Protein AF-A0A356KFX2-F1 (afdb_monomer_lite)

Foldseek 3Di:
DLVVLLCQQANPVRAFGQLHVDLPPVLLQEAAAAPDDPPDLDLVRRCVRNNGSAADDWPPRQSRAHPVSHGLSAEAAWAKDQAADDDDDPDDDDPDGHHPHFIKTARWYNNHHRVQRTSPRIDTDDPPDDDSRYYHDDDDDDPDDPPDDAPPDPLSNLVVCCVVPPDPPVSVVVNVVSVVD

pLDDT: mean 82.17, std 14.31, range [43.22, 97.88]

Secondary structure (DSSP, 8-state):
-HHHHHHHHHTTT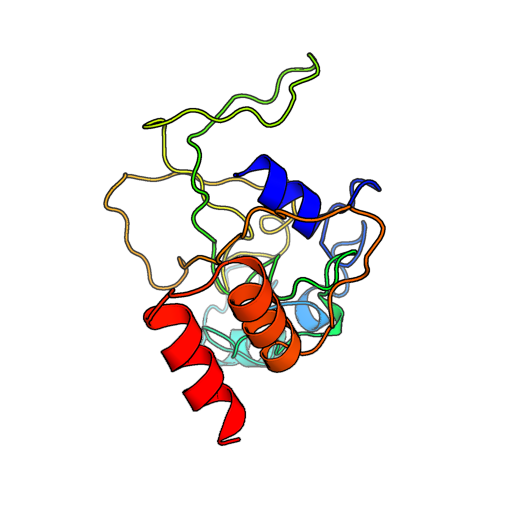T-SBTTBSS--SHHHHS-------SS--SHHHHHHHHS-SSPPPTTS-GGG--TT---SSSSSSEEEESSPP----SS--SS---TT---EEES--TTS-GGG-STT-EEE--TT---TTEE--------S-TTSPPPSSHHHHHHHHHHHH---HHHHHHHHHHTT-

Structure (mmCIF, N/CA/C/O backbone):
data_AF-A0A356KFX2-F1
#
_entry.id   AF-A0A356KFX2-F1
#
loop_
_atom_site.group_PDB
_atom_site.id
_atom_site.type_symbol
_atom_site.label_atom_id
_atom_site.label_alt_id
_atom_site.label_comp_id
_atom_site.label_asym_id
_atom_site.label_entity_id
_atom_site.label_seq_id
_atom_site.pdbx_PDB_ins_code
_atom_site.Cartn_x
_atom_site.Cartn_y
_atom_site.Cartn_z
_atom_site.occupancy
_atom_site.B_iso_or_equiv
_atom_site.auth_seq_id
_atom_site.auth_comp_id
_atom_site.auth_asym_id
_atom_site.auth_atom_id
_atom_site.pdbx_PDB_model_num
ATOM 1 N N . SER A 1 1 ? -9.204 3.550 7.943 1.00 87.75 1 SER A N 1
ATOM 2 C CA . SER A 1 1 ? -8.332 4.464 8.706 1.00 87.75 1 SER A CA 1
ATOM 3 C C . SER A 1 1 ? -6.875 4.149 8.382 1.00 87.75 1 SER A C 1
ATOM 5 O O . SER A 1 1 ? -6.614 3.202 7.650 1.00 87.75 1 SER A O 1
ATOM 7 N N . GLU A 1 2 ? -5.916 4.933 8.878 1.00 91.44 2 GLU A N 1
ATOM 8 C CA . GLU A 1 2 ? -4.487 4.617 8.748 1.00 91.44 2 GLU A CA 1
ATOM 9 C C . GLU A 1 2 ? -4.134 3.316 9.478 1.00 91.44 2 GLU A C 1
ATOM 11 O O . GLU A 1 2 ? -3.377 2.507 8.952 1.00 91.44 2 GLU A O 1
ATOM 16 N N . ALA A 1 3 ? -4.718 3.089 10.660 1.00 89.88 3 ALA A N 1
ATOM 17 C CA . ALA A 1 3 ? -4.487 1.871 11.429 1.00 89.88 3 ALA A CA 1
ATOM 18 C C . ALA A 1 3 ? -5.042 0.628 10.715 1.00 89.88 3 ALA A C 1
ATOM 20 O O . ALA A 1 3 ? -4.361 -0.391 10.658 1.00 89.88 3 ALA A O 1
ATOM 21 N N . GLU A 1 4 ? -6.238 0.718 10.120 1.00 92.25 4 GLU A N 1
ATOM 22 C CA . GLU A 1 4 ? -6.798 -0.353 9.280 1.00 92.25 4 GLU A CA 1
ATOM 23 C C . GLU A 1 4 ? -5.899 -0.643 8.071 1.00 92.25 4 GLU A C 1
ATOM 25 O O . GLU A 1 4 ? -5.636 -1.805 7.773 1.00 92.25 4 GLU A O 1
ATOM 30 N N . TRP A 1 5 ? -5.386 0.402 7.409 1.00 95.75 5 TRP A N 1
ATOM 31 C CA . TRP A 1 5 ? -4.468 0.256 6.279 1.00 95.75 5 TRP A CA 1
ATOM 32 C C . TRP A 1 5 ? -3.176 -0.455 6.694 1.00 95.75 5 TRP A C 1
ATOM 34 O O . TRP A 1 5 ? -2.755 -1.412 6.049 1.00 95.75 5 TRP A O 1
ATOM 44 N N . GLU A 1 6 ? -2.563 -0.024 7.801 1.00 95.38 6 GLU A N 1
ATOM 45 C CA . GLU A 1 6 ? -1.326 -0.627 8.297 1.00 95.38 6 GLU A CA 1
ATOM 46 C C . GLU A 1 6 ? -1.543 -2.085 8.697 1.00 95.38 6 GLU A C 1
ATOM 48 O O . GLU A 1 6 ? -0.745 -2.941 8.318 1.00 95.38 6 GLU A O 1
ATOM 53 N N . LEU A 1 7 ? -2.634 -2.381 9.408 1.00 94.38 7 LEU A N 1
ATOM 54 C CA . LEU A 1 7 ? -2.992 -3.744 9.790 1.00 94.38 7 LEU A CA 1
ATOM 55 C C . LEU A 1 7 ? -3.213 -4.631 8.559 1.00 94.38 7 LEU A C 1
ATOM 57 O O . LEU A 1 7 ? -2.723 -5.758 8.538 1.00 94.38 7 LEU A O 1
ATOM 61 N N . ALA A 1 8 ? -3.906 -4.127 7.535 1.00 96.56 8 ALA A N 1
ATOM 62 C CA . ALA A 1 8 ? -4.096 -4.844 6.279 1.00 96.56 8 ALA A CA 1
ATOM 63 C C . ALA A 1 8 ? -2.763 -5.103 5.563 1.00 96.56 8 ALA A C 1
ATOM 65 O O . ALA A 1 8 ? -2.582 -6.180 5.005 1.00 96.56 8 ALA A O 1
ATOM 66 N N . ALA A 1 9 ? -1.817 -4.159 5.611 1.00 97.56 9 ALA A N 1
ATOM 67 C CA . ALA A 1 9 ? -0.506 -4.307 4.987 1.00 97.56 9 ALA A CA 1
ATOM 68 C C . ALA A 1 9 ? 0.373 -5.329 5.715 1.00 97.56 9 ALA A C 1
ATOM 70 O O . ALA A 1 9 ? 0.974 -6.179 5.073 1.00 97.56 9 ALA A O 1
ATOM 71 N N . ARG A 1 10 ? 0.469 -5.266 7.048 1.00 96.19 10 ARG A N 1
ATOM 72 C CA . ARG A 1 10 ? 1.481 -6.032 7.801 1.00 96.19 10 ARG A CA 1
ATOM 73 C C . ARG A 1 10 ? 0.963 -7.189 8.642 1.00 96.19 10 ARG A C 1
ATOM 75 O O . ARG A 1 10 ? 1.763 -7.952 9.188 1.00 96.19 10 ARG A O 1
ATOM 82 N N . GLY A 1 11 ? -0.354 -7.300 8.777 1.00 95.00 11 GLY A N 1
ATOM 83 C CA . GLY A 1 11 ? -1.007 -8.257 9.661 1.00 95.00 11 GLY A CA 1
ATOM 84 C C . GLY A 1 11 ? -0.674 -8.052 11.140 1.00 95.00 11 GLY A C 1
ATOM 85 O O . GLY A 1 11 ? 0.037 -7.130 11.544 1.00 95.00 11 GLY A O 1
ATOM 86 N N . ARG A 1 12 ? -1.189 -8.959 11.974 1.00 92.38 12 ARG A N 1
ATOM 87 C CA . ARG A 1 12 ? -0.936 -8.966 13.428 1.00 92.38 12 ARG A CA 1
ATOM 88 C C . ARG A 1 12 ? 0.500 -9.352 13.787 1.00 92.38 12 ARG A C 1
ATOM 90 O O . ARG A 1 12 ? 0.963 -9.018 14.868 1.00 92.38 12 ARG A O 1
ATOM 97 N N . GLU A 1 13 ? 1.193 -10.014 12.865 1.00 91.44 13 GLU A N 1
ATOM 98 C CA . GLU A 1 13 ? 2.609 -10.384 12.977 1.00 91.44 13 GLU A CA 1
ATOM 99 C C . GLU A 1 13 ? 3.541 -9.167 12.905 1.00 91.44 13 GLU A C 1
ATOM 101 O O . GLU A 1 13 ? 4.711 -9.261 13.262 1.00 91.44 13 GLU A O 1
ATOM 106 N N . GLY A 1 14 ? 3.043 -8.011 12.453 1.00 93.94 14 GLY A N 1
ATOM 107 C CA . GLY A 1 14 ? 3.850 -6.799 12.403 1.00 93.94 14 GLY A CA 1
ATOM 108 C C . GLY A 1 14 ? 4.945 -6.863 11.342 1.00 93.94 14 GLY A C 1
ATOM 109 O O . GLY A 1 14 ? 6.033 -6.321 11.559 1.00 93.94 14 GLY A O 1
ATOM 110 N N . ARG A 1 15 ? 4.669 -7.474 10.182 1.00 95.88 15 ARG A N 1
ATOM 111 C CA . ARG A 1 15 ? 5.621 -7.537 9.061 1.00 95.88 15 ARG A CA 1
ATOM 112 C C . ARG A 1 15 ? 6.138 -6.151 8.675 1.00 95.88 15 ARG A C 1
ATOM 114 O O . ARG A 1 15 ? 5.485 -5.130 8.921 1.00 95.88 15 ARG A O 1
ATOM 121 N N . PHE A 1 16 ? 7.347 -6.093 8.129 1.00 95.56 16 PHE A N 1
ATOM 122 C CA . PHE A 1 16 ? 7.918 -4.812 7.717 1.00 95.56 16 PHE A CA 1
ATOM 123 C C . PHE A 1 16 ? 7.414 -4.422 6.325 1.00 95.56 16 PHE A C 1
ATOM 125 O O . PHE A 1 16 ? 6.948 -3.305 6.133 1.00 95.56 16 PHE A O 1
ATOM 132 N N . TYR A 1 17 ? 7.388 -5.378 5.404 1.00 97.06 17 TYR A N 1
ATOM 133 C CA . TYR A 1 17 ? 6.730 -5.319 4.102 1.00 97.06 17 TYR A CA 1
ATOM 134 C C . TYR A 1 17 ? 5.520 -6.261 4.089 1.00 97.06 17 TYR A C 1
ATOM 136 O O . TYR A 1 17 ? 5.459 -7.175 4.914 1.00 97.06 17 TYR A O 1
ATOM 144 N N . PRO A 1 18 ? 4.566 -6.101 3.158 1.00 97.44 18 PRO A N 1
ATOM 145 C CA . PRO A 1 18 ? 3.412 -6.998 3.078 1.00 97.44 18 PRO A CA 1
ATOM 146 C C . PRO A 1 18 ? 3.785 -8.487 2.987 1.00 97.44 18 PRO A C 1
ATOM 148 O O . PRO A 1 18 ? 3.215 -9.335 3.683 1.00 97.44 18 PRO A O 1
ATOM 151 N N . TRP A 1 19 ? 4.840 -8.779 2.230 1.00 95.94 19 TRP A N 1
ATOM 152 C CA . TRP A 1 19 ? 5.356 -10.127 2.013 1.00 95.94 19 TRP A CA 1
ATOM 153 C C . TRP A 1 19 ? 6.300 -10.642 3.113 1.00 95.94 19 TRP A C 1
ATOM 155 O O . TRP A 1 19 ? 6.614 -11.829 3.123 1.00 95.94 19 TRP A O 1
ATOM 165 N N . GLY A 1 20 ? 6.772 -9.811 4.055 1.00 96.25 20 GLY A N 1
ATOM 166 C CA . GLY A 1 20 ? 7.705 -10.283 5.085 1.00 96.25 20 GLY A CA 1
ATOM 167 C C . GLY A 1 20 ? 8.534 -9.209 5.785 1.00 96.25 20 GLY A C 1
ATOM 168 O O . GLY A 1 20 ? 8.206 -8.026 5.794 1.00 96.25 20 GLY A O 1
ATOM 169 N N . HIS A 1 21 ? 9.619 -9.634 6.431 1.00 96.00 21 HIS A N 1
ATOM 170 C CA . HIS A 1 21 ? 10.543 -8.734 7.134 1.00 96.00 21 HIS A CA 1
ATOM 171 C C . HIS A 1 21 ? 11.764 -8.333 6.295 1.00 96.00 21 HIS A C 1
ATOM 173 O O . HIS A 1 21 ? 12.377 -7.310 6.593 1.00 96.00 21 HIS A O 1
ATOM 179 N N . ASP A 1 22 ? 12.103 -9.103 5.256 1.00 94.56 22 ASP A N 1
ATOM 180 C CA . ASP A 1 22 ? 13.170 -8.757 4.312 1.00 94.56 22 ASP A CA 1
ATOM 181 C C . ASP A 1 22 ? 12.596 -7.891 3.179 1.00 94.56 22 ASP A C 1
ATOM 183 O O . ASP A 1 22 ? 11.481 -8.104 2.696 1.00 94.56 22 ASP A O 1
ATOM 187 N N . ILE A 1 23 ? 13.373 -6.887 2.778 1.00 91.56 23 ILE A N 1
ATOM 188 C CA . ILE A 1 23 ? 13.084 -6.042 1.620 1.00 91.56 23 ILE A CA 1
ATOM 189 C C . ILE A 1 23 ? 13.136 -6.847 0.327 1.00 91.56 23 ILE A C 1
ATOM 191 O O . ILE A 1 23 ? 12.393 -6.560 -0.600 1.00 91.56 23 ILE A O 1
ATOM 195 N N . ARG A 1 24 ? 13.980 -7.876 0.258 1.00 90.56 24 ARG A N 1
ATOM 196 C CA . ARG A 1 24 ? 14.024 -8.796 -0.875 1.00 90.56 24 ARG A CA 1
ATOM 197 C C . ARG A 1 24 ? 12.895 -9.825 -0.744 1.00 90.56 24 ARG A C 1
ATOM 199 O O . ARG A 1 24 ? 12.655 -10.294 0.370 1.00 90.56 24 ARG A O 1
ATOM 206 N N . PRO A 1 25 ? 12.248 -10.230 -1.846 1.00 89.75 25 PRO A N 1
ATOM 207 C CA . PRO A 1 25 ? 12.493 -9.829 -3.237 1.00 89.75 25 PRO A CA 1
ATOM 208 C C . PRO A 1 25 ? 11.578 -8.655 -3.671 1.00 89.75 25 PRO A C 1
ATOM 210 O O . PRO A 1 25 ? 10.469 -8.868 -4.142 1.00 89.75 25 PRO A O 1
ATOM 213 N N . ALA A 1 26 ? 11.987 -7.393 -3.448 1.00 89.12 26 ALA A N 1
ATOM 214 C CA . ALA A 1 26 ? 11.105 -6.236 -3.671 1.00 89.12 26 ALA A CA 1
ATOM 215 C C . ALA A 1 26 ? 10.614 -6.119 -5.118 1.00 89.12 26 ALA A C 1
ATOM 217 O O . ALA A 1 26 ? 9.440 -5.847 -5.321 1.00 89.12 26 ALA A O 1
ATOM 218 N N . LEU A 1 27 ? 11.495 -6.297 -6.104 1.00 88.12 27 LEU A N 1
ATOM 219 C CA . LEU A 1 27 ? 11.162 -6.058 -7.514 1.00 88.12 27 LEU A CA 1
ATOM 220 C C . LEU A 1 27 ? 10.201 -7.118 -8.065 1.00 88.12 27 LEU A C 1
ATOM 222 O O . LEU A 1 27 ? 9.444 -6.869 -8.991 1.00 88.12 27 LEU A O 1
ATOM 226 N N . GLU A 1 28 ? 10.192 -8.292 -7.446 1.00 92.06 28 GLU A N 1
ATOM 227 C CA . GLU A 1 28 ? 9.272 -9.385 -7.728 1.00 92.06 28 GLU A CA 1
ATOM 228 C C . GLU A 1 28 ? 7.933 -9.225 -6.988 1.00 92.06 28 GLU A C 1
ATOM 230 O O . GLU A 1 28 ? 6.931 -9.845 -7.351 1.00 92.06 28 GLU A O 1
ATOM 235 N N . ASN A 1 29 ? 7.909 -8.392 -5.944 1.00 95.75 29 ASN A N 1
ATOM 236 C CA . ASN A 1 29 ? 6.786 -8.239 -5.022 1.00 95.75 29 ASN A CA 1
ATOM 237 C C . ASN A 1 29 ? 6.084 -6.880 -5.119 1.00 95.75 29 ASN A C 1
ATOM 239 O O . ASN A 1 29 ? 5.098 -6.651 -4.420 1.00 95.75 29 ASN A O 1
ATOM 243 N N . GLY A 1 30 ? 6.555 -5.965 -5.955 1.00 94.50 30 GLY A N 1
ATOM 244 C CA . GLY A 1 30 ? 5.892 -4.689 -6.149 1.00 94.50 30 GLY A CA 1
ATOM 245 C C . GLY A 1 30 ? 6.598 -3.807 -7.162 1.00 94.50 30 GLY A C 1
ATOM 246 O O . GLY A 1 30 ? 7.701 -4.098 -7.615 1.00 94.50 30 GLY A O 1
ATOM 247 N N . ASN A 1 31 ? 5.939 -2.695 -7.465 1.00 94.06 31 ASN A N 1
ATOM 248 C CA . ASN A 1 31 ? 6.424 -1.692 -8.398 1.00 94.06 31 ASN A CA 1
ATOM 249 C C . ASN A 1 31 ? 7.080 -0.526 -7.650 1.00 94.06 31 ASN A C 1
ATOM 251 O O . ASN A 1 31 ? 6.421 0.171 -6.862 1.00 94.06 31 ASN A O 1
ATOM 255 N N . PHE A 1 32 ? 8.363 -0.298 -7.913 1.00 90.12 32 PHE A N 1
ATOM 256 C CA . PHE A 1 32 ? 9.216 0.613 -7.171 1.00 90.12 32 PHE A CA 1
ATOM 257 C C . PHE A 1 32 ? 10.187 1.376 -8.068 1.00 90.12 32 PHE A C 1
ATOM 259 O O . PHE A 1 32 ? 10.569 0.970 -9.158 1.00 90.12 32 PHE A O 1
ATOM 266 N N . GLY A 1 33 ? 10.704 2.481 -7.532 1.00 82.88 33 GLY A N 1
ATOM 267 C CA . GLY A 1 33 ? 11.827 3.158 -8.158 1.00 82.88 33 GLY A CA 1
ATOM 268 C C . GLY A 1 33 ? 13.059 2.263 -8.063 1.00 82.88 33 GLY A C 1
ATOM 269 O O . GLY A 1 33 ? 13.405 1.830 -6.961 1.00 82.88 33 GLY A O 1
ATOM 270 N N . ALA A 1 34 ? 13.713 2.013 -9.201 1.00 64.62 34 ALA A N 1
ATOM 271 C CA . ALA A 1 34 ? 14.897 1.165 -9.300 1.00 64.62 34 ALA A CA 1
ATOM 272 C C . ALA A 1 34 ? 15.929 1.433 -8.183 1.00 64.62 34 ALA A C 1
ATOM 274 O O . ALA A 1 34 ? 16.170 2.578 -7.791 1.00 64.62 34 ALA A O 1
ATOM 275 N N . TYR A 1 35 ? 16.617 0.372 -7.744 1.00 60.25 35 TYR A N 1
ATOM 276 C CA . TYR A 1 35 ? 17.785 0.417 -6.845 1.00 60.25 35 TYR A CA 1
ATOM 277 C C . TYR A 1 35 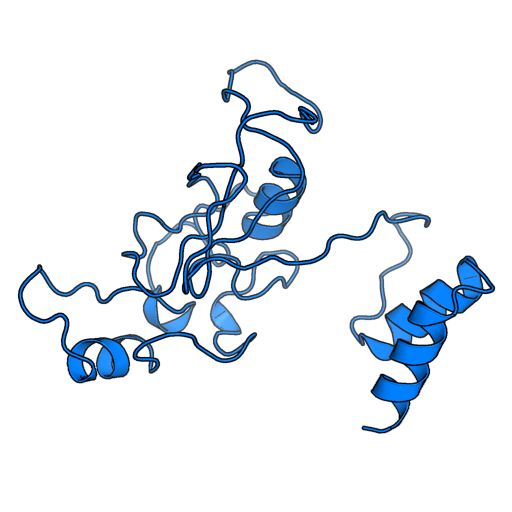? 18.987 1.181 -7.439 1.00 60.25 35 TYR A C 1
ATOM 279 O O . TYR A 1 35 ? 20.050 1.244 -6.816 1.00 60.25 35 TYR A O 1
ATOM 287 N N . SER A 1 36 ? 18.852 1.739 -8.648 1.00 47.97 36 SER A N 1
ATOM 288 C CA . SER A 1 36 ? 19.949 2.387 -9.350 1.00 47.97 36 SER A CA 1
ATOM 289 C C . SER A 1 36 ? 20.373 3.647 -8.591 1.00 47.97 36 SER A C 1
ATOM 291 O O . SER A 1 36 ? 19.597 4.543 -8.242 1.00 47.97 36 SER A O 1
ATOM 293 N N . SER A 1 37 ? 21.656 3.674 -8.268 1.00 45.12 37 SER A N 1
ATOM 294 C CA . SER A 1 37 ? 22.368 4.722 -7.562 1.00 45.12 37 SER A CA 1
ATOM 295 C C . SER A 1 37 ? 22.347 6.032 -8.353 1.00 45.12 37 SER A C 1
ATOM 297 O O . SER A 1 37 ? 23.337 6.395 -8.964 1.00 45.12 37 SER A O 1
ATOM 299 N N . LYS A 1 38 ? 21.239 6.784 -8.342 1.00 43.22 38 LYS A N 1
ATOM 300 C CA . LYS A 1 38 ? 21.121 8.163 -8.879 1.00 43.22 38 LYS A CA 1
ATOM 301 C C . LYS A 1 38 ? 21.542 8.404 -10.346 1.00 43.22 38 LYS A C 1
ATOM 303 O O . LYS A 1 38 ? 21.404 9.539 -10.794 1.00 43.22 38 LYS A O 1
ATOM 308 N N . ALA A 1 39 ? 22.039 7.417 -11.087 1.00 47.22 39 ALA A N 1
ATOM 309 C CA . ALA A 1 39 ? 22.713 7.655 -12.362 1.00 47.22 39 ALA A CA 1
ATOM 310 C C . ALA A 1 39 ? 21.829 7.378 -13.577 1.00 47.22 39 ALA A C 1
ATOM 312 O O . ALA A 1 39 ? 22.015 8.037 -14.595 1.00 47.22 39 ALA A O 1
ATOM 313 N N . ASP A 1 40 ? 20.842 6.486 -13.469 1.00 55.34 40 ASP A N 1
ATOM 314 C CA . ASP A 1 40 ? 19.954 6.209 -14.590 1.00 55.34 40 ASP A CA 1
ATOM 315 C C . ASP A 1 40 ? 18.490 6.169 -14.147 1.00 55.34 40 ASP A C 1
ATOM 317 O O . ASP A 1 40 ? 18.011 5.208 -13.544 1.00 55.34 40 ASP A O 1
ATOM 321 N N . SER A 1 41 ? 17.804 7.289 -14.387 1.00 57.72 41 SER A N 1
ATOM 322 C CA . SER A 1 41 ? 16.355 7.426 -14.210 1.00 57.72 41 SER A CA 1
ATOM 323 C C . SER A 1 41 ? 15.602 7.255 -15.532 1.00 57.72 41 SER A C 1
ATOM 325 O O . SER A 1 41 ? 14.438 7.666 -15.626 1.00 57.72 41 SER A O 1
ATOM 327 N N . SER A 1 42 ? 16.267 6.686 -16.548 1.00 63.66 42 SER A N 1
ATOM 328 C CA . SER A 1 42 ? 15.657 6.371 -17.832 1.00 63.66 42 SER A CA 1
ATOM 329 C C . SER A 1 42 ? 14.469 5.431 -17.664 1.00 63.66 42 SER A C 1
ATOM 331 O O . SER A 1 42 ? 14.304 4.724 -16.665 1.00 63.66 42 SER A O 1
ATOM 333 N N . LYS A 1 43 ? 13.601 5.467 -18.672 1.00 58.88 43 LYS A N 1
ATOM 334 C CA . LYS A 1 43 ? 12.475 4.548 -18.794 1.00 58.88 43 LYS A CA 1
ATOM 335 C C . LYS A 1 43 ? 12.964 3.091 -18.792 1.00 58.88 43 LYS A C 1
ATOM 337 O O . LYS A 1 43 ? 12.373 2.269 -18.100 1.00 58.88 43 LYS A O 1
ATOM 342 N N . ASP A 1 44 ? 14.067 2.834 -19.488 1.00 60.19 44 ASP A N 1
ATOM 343 C CA . ASP A 1 44 ? 14.638 1.504 -19.699 1.00 60.19 44 ASP A CA 1
ATOM 344 C C . ASP A 1 44 ? 15.136 0.899 -18.376 1.00 60.19 44 ASP A C 1
ATOM 346 O O . ASP A 1 44 ? 14.752 -0.211 -18.024 1.00 60.19 44 ASP A O 1
ATOM 350 N N . ALA A 1 45 ? 15.851 1.677 -17.554 1.00 63.66 45 ALA A N 1
ATOM 351 C CA . ALA A 1 45 ? 16.323 1.224 -16.240 1.00 63.66 45 ALA A CA 1
ATOM 352 C C . ALA A 1 45 ? 15.194 0.909 -15.234 1.00 63.66 45 ALA A C 1
ATOM 354 O O . ALA A 1 45 ? 15.415 0.190 -14.260 1.00 63.66 45 ALA A O 1
ATOM 355 N N . ARG A 1 46 ? 13.991 1.472 -15.423 1.00 64.50 46 ARG A N 1
ATOM 356 C CA . ARG A 1 46 ? 12.810 1.153 -14.597 1.00 64.50 46 ARG A CA 1
ATOM 357 C C . ARG A 1 46 ? 12.084 -0.083 -15.106 1.00 64.50 46 ARG A C 1
ATOM 359 O O . ARG A 1 46 ? 11.740 -0.948 -14.313 1.00 64.50 46 ARG A O 1
ATOM 366 N N . GLU A 1 47 ? 11.898 -0.173 -16.419 1.00 63.84 47 GLU A N 1
ATOM 367 C CA . GLU A 1 47 ? 11.273 -1.328 -17.065 1.00 63.84 47 GLU A CA 1
ATOM 368 C C . GLU A 1 47 ? 12.088 -2.611 -16.831 1.00 63.84 47 GLU A C 1
ATOM 370 O O . GLU A 1 47 ? 11.510 -3.658 -16.563 1.00 63.84 47 GLU A O 1
ATOM 375 N N . GLU A 1 48 ? 13.420 -2.525 -16.803 1.00 67.75 48 GLU A N 1
ATOM 376 C CA . GLU A 1 48 ? 14.294 -3.651 -16.441 1.00 67.75 48 GLU A CA 1
ATOM 377 C C . GLU A 1 48 ? 14.217 -4.061 -14.960 1.00 67.75 48 GLU A C 1
ATOM 379 O O . GLU A 1 48 ? 14.597 -5.182 -14.623 1.00 67.75 48 GLU A O 1
ATOM 384 N N . ALA A 1 49 ? 13.755 -3.182 -14.063 1.00 72.69 49 ALA A N 1
ATOM 385 C CA . ALA A 1 49 ? 13.739 -3.460 -12.630 1.00 72.69 49 ALA A CA 1
ATOM 386 C C . ALA A 1 49 ? 12.543 -4.334 -12.231 1.00 72.69 49 ALA A C 1
ATOM 388 O O . ALA A 1 49 ? 12.737 -5.420 -11.693 1.00 72.69 49 ALA A O 1
ATOM 389 N N . ASP A 1 50 ? 11.322 -3.866 -12.483 1.00 80.88 50 ASP A N 1
ATOM 390 C CA . ASP A 1 50 ? 10.077 -4.530 -12.064 1.00 80.88 50 ASP A CA 1
ATOM 391 C C . ASP A 1 50 ? 9.096 -4.777 -13.226 1.00 80.88 50 ASP A C 1
ATOM 393 O O . ASP A 1 50 ? 7.971 -5.229 -13.010 1.00 80.88 50 ASP A O 1
ATOM 397 N N . GLY A 1 51 ? 9.513 -4.498 -14.466 1.00 87.31 51 GLY A N 1
ATOM 398 C CA . GLY A 1 51 ? 8.682 -4.632 -15.662 1.00 87.31 51 GLY A CA 1
ATOM 399 C C . GLY A 1 51 ? 7.809 -3.414 -15.974 1.00 87.31 51 GLY A C 1
ATOM 400 O O . GLY A 1 51 ? 7.116 -3.428 -16.993 1.00 87.31 51 GLY A O 1
ATOM 401 N N . TYR A 1 52 ? 7.821 -2.358 -15.147 1.00 89.00 52 TYR A N 1
ATOM 402 C CA . TYR A 1 52 ? 6.933 -1.207 -15.311 1.00 89.00 52 TYR A CA 1
ATOM 403 C C . TYR A 1 52 ? 7.670 0.137 -15.190 1.00 89.00 52 TYR A C 1
ATOM 405 O O . TYR A 1 52 ? 8.073 0.559 -14.111 1.00 89.00 52 TYR A O 1
ATOM 413 N N . PRO A 1 53 ? 7.758 0.933 -16.272 1.00 82.94 53 PRO A N 1
ATOM 414 C CA . PRO A 1 53 ? 8.438 2.229 -16.212 1.00 82.94 53 PRO A CA 1
ATOM 415 C C . PRO A 1 53 ? 7.715 3.290 -15.359 1.00 82.94 53 PRO A C 1
ATOM 417 O O . PRO A 1 53 ? 8.328 4.295 -14.971 1.00 82.94 53 PRO A O 1
ATOM 420 N N . TRP A 1 54 ? 6.413 3.092 -15.113 1.00 88.31 54 TRP A N 1
ATOM 421 C CA . TRP A 1 54 ? 5.525 3.958 -14.329 1.00 88.31 54 TRP A CA 1
ATOM 422 C C . TRP A 1 54 ? 4.554 3.106 -13.505 1.00 88.31 54 TRP A C 1
ATOM 424 O O . TRP A 1 54 ? 4.994 2.241 -12.773 1.00 88.31 54 TRP A O 1
ATOM 434 N N . LEU A 1 55 ? 3.239 3.330 -13.602 1.00 92.06 55 LEU A N 1
ATOM 435 C CA . LEU A 1 55 ? 2.233 2.517 -12.924 1.00 92.06 55 LEU A CA 1
ATOM 436 C C . LEU A 1 55 ? 2.156 1.116 -13.527 1.00 92.06 55 LEU A C 1
ATOM 438 O O . LEU A 1 55 ? 2.153 0.957 -14.748 1.00 92.06 55 LEU A O 1
ATOM 442 N N . ALA A 1 56 ? 2.006 0.129 -12.653 1.00 94.62 56 ALA A N 1
ATOM 443 C CA . ALA A 1 56 ? 1.644 -1.224 -13.034 1.00 94.62 56 ALA A CA 1
ATOM 444 C C . ALA A 1 56 ? 0.117 -1.388 -12.960 1.00 94.62 56 ALA A C 1
ATOM 446 O O . ALA A 1 56 ? -0.521 -0.754 -12.104 1.00 94.62 56 ALA A O 1
ATOM 447 N N . PRO A 1 57 ? -0.490 -2.245 -13.802 1.00 96.31 57 PRO A N 1
ATOM 448 C CA . PRO A 1 57 ? -1.853 -2.711 -13.585 1.00 96.31 57 PRO A CA 1
ATOM 449 C C . PRO A 1 57 ? -2.026 -3.233 -12.152 1.00 96.31 57 PRO A C 1
ATOM 451 O O . PRO A 1 57 ? -1.125 -3.869 -11.600 1.00 96.31 57 PRO A O 1
ATOM 454 N N . VAL A 1 58 ? -3.179 -2.962 -11.542 1.00 95.69 58 VAL A N 1
ATOM 455 C CA . VAL A 1 58 ? -3.481 -3.444 -10.185 1.00 95.69 58 VAL A CA 1
ATOM 456 C C . VAL A 1 58 ? -3.390 -4.969 -10.153 1.00 95.69 58 VAL A C 1
ATOM 458 O O . VAL A 1 58 ? -3.925 -5.643 -11.030 1.00 95.69 58 VAL A O 1
ATOM 461 N N . GLY A 1 59 ? -2.712 -5.501 -9.139 1.00 95.00 59 GLY A N 1
ATOM 462 C CA . GLY A 1 59 ? -2.536 -6.934 -8.937 1.00 95.00 59 GLY A CA 1
ATOM 463 C C . GLY A 1 59 ? -1.441 -7.589 -9.780 1.00 95.00 59 GLY A C 1
ATOM 464 O O . GLY A 1 59 ? -1.360 -8.814 -9.800 1.00 95.00 59 GLY A O 1
ATOM 465 N N . SER A 1 60 ? -0.572 -6.808 -10.433 1.00 96.75 60 SER A N 1
ATOM 466 C CA . SER A 1 60 ? 0.545 -7.351 -11.231 1.00 96.75 60 SER A CA 1
ATOM 467 C C . SER A 1 60 ? 1.582 -8.119 -10.399 1.00 96.75 60 SER A C 1
ATOM 469 O O . SER A 1 60 ? 2.321 -8.932 -10.945 1.00 96.75 60 SER A O 1
ATOM 471 N N . PHE A 1 61 ? 1.614 -7.903 -9.079 1.00 96.38 61 PHE A N 1
ATOM 472 C CA .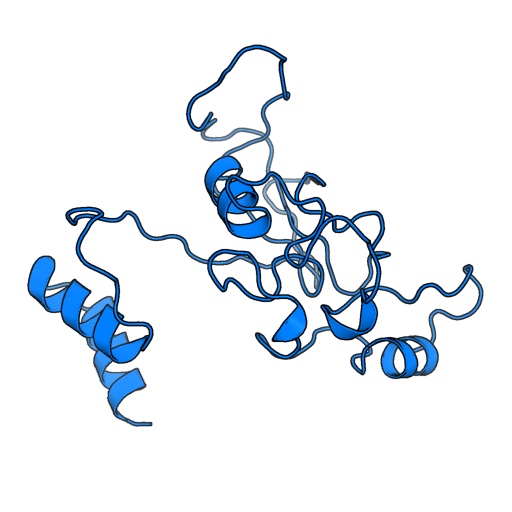 PHE A 1 61 ? 2.584 -8.503 -8.157 1.00 96.38 61 PHE A CA 1
ATOM 473 C C . PHE A 1 61 ? 1.894 -9.391 -7.108 1.00 96.38 61 PHE A C 1
ATOM 475 O O . PHE A 1 61 ? 1.793 -9.009 -5.938 1.00 96.38 61 PHE A O 1
ATOM 482 N N . PRO A 1 62 ? 1.408 -10.592 -7.477 1.00 97.06 62 PRO A N 1
ATOM 483 C CA . PRO A 1 62 ? 0.709 -11.481 -6.546 1.00 97.06 62 PRO A CA 1
ATOM 484 C C . PRO A 1 62 ? 1.593 -11.945 -5.376 1.00 97.06 62 PRO A C 1
ATOM 486 O O . PRO A 1 62 ? 1.102 -12.119 -4.262 1.00 97.06 62 PRO A O 1
ATOM 489 N N . SER A 1 63 ? 2.905 -12.080 -5.592 1.00 96.81 63 SER A N 1
ATOM 490 C CA . SER A 1 63 ? 3.886 -12.413 -4.545 1.00 96.81 63 SER A CA 1
ATOM 491 C C . SER A 1 63 ? 4.054 -11.304 -3.494 1.00 96.81 63 SER A C 1
ATOM 493 O O . SER A 1 63 ? 4.544 -11.554 -2.393 1.00 96.81 63 SER A O 1
ATOM 495 N N . GLY A 1 64 ? 3.596 -10.088 -3.807 1.00 96.94 64 GLY A N 1
ATOM 496 C CA . GLY A 1 64 ? 3.555 -8.939 -2.907 1.00 96.94 64 GLY A CA 1
ATOM 497 C C . GLY A 1 64 ? 2.364 -8.900 -1.956 1.00 96.94 64 GLY A C 1
ATOM 498 O O . GLY A 1 64 ? 2.197 -7.910 -1.241 1.00 96.94 64 GLY A O 1
ATOM 499 N N . ALA A 1 65 ? 1.515 -9.931 -1.953 1.00 97.81 65 ALA A N 1
ATOM 500 C CA . ALA A 1 65 ? 0.317 -9.963 -1.131 1.00 97.81 65 ALA A CA 1
ATOM 501 C C . ALA A 1 65 ? 0.617 -9.794 0.363 1.00 97.81 65 ALA A C 1
ATOM 503 O O . ALA A 1 65 ? 1.527 -10.402 0.932 1.00 97.81 65 ALA A O 1
ATOM 504 N N . SER A 1 66 ? -0.212 -8.984 1.017 1.00 97.38 66 SER A N 1
ATOM 505 C CA . SER A 1 66 ? -0.241 -8.893 2.469 1.00 97.38 66 SER A CA 1
ATOM 506 C C . SER A 1 66 ? -0.795 -10.177 3.108 1.00 97.38 66 SER A C 1
ATOM 508 O O . SER A 1 66 ? -1.400 -11.004 2.420 1.00 97.38 66 SER A O 1
ATOM 510 N N . PRO A 1 67 ? -0.697 -10.345 4.442 1.00 95.56 67 PRO A N 1
ATOM 511 C CA . PRO A 1 67 ? -1.261 -11.509 5.131 1.00 95.56 67 PRO A CA 1
ATOM 512 C C . PRO A 1 67 ? -2.766 -11.713 4.913 1.00 95.56 67 PRO A C 1
ATOM 514 O O . PRO A 1 67 ? -3.251 -12.833 5.032 1.00 95.56 67 PRO A O 1
ATOM 517 N N . CYS A 1 68 ? -3.512 -10.645 4.606 1.00 94.00 68 CYS A N 1
ATOM 518 C CA . CYS A 1 68 ? -4.942 -10.722 4.300 1.00 94.00 68 CYS A CA 1
ATOM 519 C C . CYS A 1 68 ? -5.241 -10.793 2.792 1.00 94.00 68 CYS A C 1
ATOM 521 O O . CYS A 1 68 ? -6.388 -10.606 2.395 1.00 94.00 68 CYS A O 1
ATOM 523 N N . GLY A 1 69 ? -4.222 -10.998 1.951 1.00 96.38 69 GLY A N 1
ATOM 524 C CA . GLY A 1 69 ? -4.349 -11.062 0.495 1.00 96.38 69 GLY A CA 1
ATOM 525 C C . GLY A 1 69 ? -4.447 -9.703 -0.204 1.00 96.38 69 GLY A C 1
ATOM 526 O O . GLY A 1 69 ? -4.702 -9.661 -1.403 1.00 96.38 69 GLY A O 1
ATOM 527 N N . ALA A 1 70 ? -4.259 -8.582 0.504 1.00 96.94 70 ALA A N 1
ATOM 528 C CA . ALA A 1 70 ? -4.297 -7.271 -0.138 1.00 96.94 70 ALA A CA 1
ATOM 529 C C . ALA A 1 70 ? -3.030 -7.060 -0.982 1.00 96.94 70 ALA A C 1
ATOM 531 O O . ALA A 1 70 ? -1.914 -7.151 -0.468 1.00 96.94 70 ALA A O 1
ATOM 532 N N . LEU A 1 71 ? -3.218 -6.772 -2.269 1.00 97.88 71 LEU A N 1
ATOM 533 C CA . LEU A 1 71 ? -2.144 -6.499 -3.227 1.00 97.88 71 LEU A CA 1
ATOM 534 C C . LEU A 1 71 ? -1.794 -5.012 -3.269 1.00 97.88 71 LEU A C 1
ATOM 536 O O . LEU A 1 71 ? -2.597 -4.162 -2.866 1.00 97.88 71 LEU A O 1
ATOM 540 N N . ASP A 1 72 ? -0.597 -4.720 -3.780 1.00 97.00 72 ASP A N 1
ATOM 541 C CA . ASP A 1 72 ? -0.089 -3.365 -4.023 1.00 97.00 72 ASP A CA 1
ATOM 542 C C . ASP A 1 72 ? -0.084 -2.475 -2.765 1.00 97.00 72 ASP A C 1
ATOM 544 O O . ASP A 1 72 ? -0.195 -1.256 -2.838 1.00 97.00 72 ASP A O 1
ATOM 548 N N . MET A 1 73 ? 0.054 -3.084 -1.581 1.00 97.69 73 MET A N 1
ATOM 549 C CA . MET A 1 73 ? 0.149 -2.358 -0.304 1.00 97.69 73 MET A CA 1
ATOM 550 C C . MET A 1 73 ? 1.520 -1.680 -0.116 1.00 97.69 73 MET A C 1
ATOM 552 O O . MET A 1 73 ? 1.713 -0.931 0.838 1.00 97.69 73 MET A O 1
ATOM 556 N N . SER A 1 74 ? 2.486 -1.955 -0.994 1.00 96.75 74 SER A N 1
ATOM 557 C CA . SER A 1 74 ? 3.828 -1.371 -1.014 1.00 96.75 74 SER A CA 1
ATOM 558 C C . SER A 1 74 ? 4.182 -1.073 -2.468 1.00 96.75 74 SER A C 1
ATOM 560 O O . SER A 1 74 ? 4.277 -2.003 -3.265 1.00 96.75 74 SER A O 1
ATOM 562 N N . GLY A 1 75 ? 4.390 0.199 -2.811 1.00 94.81 75 GLY A N 1
ATOM 563 C CA . GLY A 1 75 ? 4.705 0.620 -4.179 1.00 94.81 75 GLY A CA 1
ATOM 564 C C . GLY A 1 75 ? 3.478 0.902 -5.050 1.00 94.81 75 GLY A C 1
ATOM 565 O O . GLY A 1 75 ? 2.364 1.052 -4.559 1.00 94.81 75 GLY A O 1
ATOM 566 N N . ASN A 1 76 ? 3.699 1.016 -6.362 1.00 95.62 76 ASN A N 1
ATOM 567 C CA . ASN A 1 76 ? 2.726 1.449 -7.375 1.00 95.62 76 ASN A CA 1
ATOM 568 C C . ASN A 1 76 ? 2.166 2.867 -7.122 1.00 95.62 76 ASN A C 1
ATOM 570 O O . ASN A 1 76 ? 2.627 3.839 -7.726 1.00 95.62 76 ASN A O 1
ATOM 574 N N . VAL A 1 77 ? 1.250 3.041 -6.167 1.00 95.56 77 VAL A N 1
ATOM 575 C CA . VAL A 1 77 ? 0.751 4.352 -5.728 1.00 95.56 77 VAL A CA 1
ATOM 576 C C . VAL A 1 77 ? 0.769 4.466 -4.214 1.00 95.56 77 VAL A C 1
ATOM 578 O O . VAL A 1 77 ? 0.380 3.552 -3.497 1.00 95.56 77 VAL A O 1
ATOM 581 N N . ALA A 1 78 ? 1.117 5.653 -3.720 1.00 95.00 78 ALA A N 1
ATOM 582 C CA . ALA A 1 78 ? 0.786 5.983 -2.348 1.00 95.00 78 ALA A CA 1
ATOM 583 C C . ALA A 1 78 ? -0.741 6.073 -2.219 1.00 95.00 78 ALA A C 1
ATOM 585 O O . ALA A 1 78 ? -1.414 6.551 -3.132 1.00 95.00 78 ALA A O 1
ATOM 586 N N . GLU A 1 79 ? -1.292 5.666 -1.083 1.00 95.69 79 GLU A N 1
ATOM 587 C CA . GLU A 1 79 ? -2.739 5.606 -0.889 1.00 95.69 79 GLU A CA 1
ATOM 588 C C . GLU A 1 79 ? -3.203 6.583 0.186 1.00 95.69 79 GLU A C 1
ATOM 590 O O . GLU A 1 79 ? -2.688 6.586 1.307 1.00 95.69 79 GLU A O 1
ATOM 595 N N . TRP A 1 80 ? -4.202 7.403 -0.150 1.00 93.69 80 TRP A N 1
ATOM 596 C CA . TRP A 1 80 ? -4.929 8.218 0.818 1.00 93.69 80 TRP A CA 1
ATOM 597 C C . TRP A 1 80 ? -5.588 7.356 1.895 1.00 93.69 80 TRP A C 1
ATOM 599 O O . TRP A 1 80 ? -6.287 6.393 1.588 1.00 93.69 80 TRP A O 1
ATOM 609 N N . VAL A 1 81 ? -5.453 7.774 3.156 1.00 91.25 81 VAL A N 1
ATOM 610 C CA . VAL A 1 81 ? -6.212 7.203 4.276 1.00 91.25 81 VAL A CA 1
ATOM 611 C C . VAL A 1 81 ? -7.157 8.238 4.882 1.00 91.25 81 VAL A C 1
ATOM 613 O O . VAL A 1 81 ? -6.879 9.436 4.905 1.00 91.25 81 VAL A O 1
ATOM 616 N N . ALA A 1 82 ? -8.307 7.767 5.370 1.00 84.88 82 ALA A N 1
ATOM 617 C CA . ALA A 1 82 ? -9.419 8.630 5.776 1.00 84.88 82 ALA A CA 1
ATOM 618 C C . ALA A 1 82 ? -9.155 9.480 7.034 1.00 84.88 82 ALA A C 1
ATOM 620 O O . ALA A 1 82 ? -9.793 10.516 7.218 1.00 84.88 82 ALA A O 1
ATOM 621 N N . CYS A 1 83 ? -8.251 9.051 7.921 1.00 79.31 83 CYS A N 1
ATOM 622 C CA . CYS A 1 83 ? -7.941 9.779 9.152 1.00 79.31 83 CYS A CA 1
ATOM 623 C C . CYS A 1 83 ? -6.635 10.563 9.031 1.00 79.31 83 CYS A C 1
ATOM 625 O O . CYS A 1 83 ? -5.704 10.153 8.340 1.00 79.31 83 CYS A O 1
ATOM 627 N N . GLY A 1 84 ? -6.580 11.702 9.719 1.00 79.38 84 GLY A N 1
ATOM 628 C CA . GLY A 1 84 ? -5.389 12.533 9.743 1.00 79.38 84 GLY A CA 1
ATOM 629 C C . GLY A 1 84 ? -4.273 11.978 10.629 1.00 79.38 84 GLY A C 1
ATOM 630 O O . GLY A 1 84 ? -4.500 11.103 11.460 1.00 79.38 84 GLY A O 1
ATOM 631 N N . HIS A 1 85 ? -3.079 12.544 10.455 1.00 80.81 85 HIS A N 1
ATOM 632 C CA . HIS A 1 85 ? -1.853 12.160 11.148 1.00 80.81 85 HIS A CA 1
ATOM 633 C C . HIS A 1 85 ? -2.003 12.182 12.671 1.00 80.81 85 HIS A C 1
ATOM 635 O O . HIS A 1 85 ? -2.468 13.170 13.245 1.00 80.81 85 HIS A O 1
ATOM 641 N N . VAL A 1 86 ? -1.509 11.121 13.305 1.00 80.81 86 VAL A N 1
ATOM 642 C CA . VAL A 1 86 ? -1.383 10.978 14.758 1.00 80.81 86 VAL A CA 1
ATOM 643 C C . VAL A 1 86 ? 0.024 10.523 15.080 1.00 80.81 86 VAL A C 1
ATOM 645 O O . VAL A 1 86 ? 0.518 9.590 14.450 1.00 80.81 86 VAL A O 1
ATOM 648 N N . ASP A 1 87 ? 0.658 11.132 16.075 1.00 81.56 87 ASP A N 1
ATOM 649 C CA . ASP A 1 87 ? 1.963 10.673 16.541 1.00 81.56 87 ASP A CA 1
ATOM 650 C C . ASP A 1 87 ? 1.861 9.260 17.127 1.00 81.56 87 ASP A C 1
ATOM 652 O O . ASP A 1 87 ? 0.995 8.976 17.964 1.00 81.56 87 ASP A O 1
ATOM 656 N N . TYR A 1 88 ? 2.761 8.370 16.703 1.00 78.44 88 TYR A N 1
ATOM 657 C CA . TYR A 1 88 ? 2.920 7.082 17.367 1.00 78.44 88 TYR A CA 1
ATOM 658 C C . TYR A 1 88 ? 3.510 7.327 18.754 1.00 78.44 88 TYR A C 1
ATOM 660 O O . TYR A 1 88 ? 4.640 7.788 18.896 1.00 78.44 8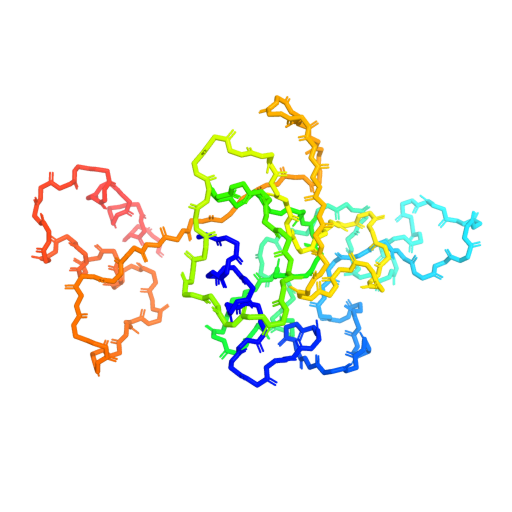8 TYR A O 1
ATOM 668 N N . THR A 1 89 ? 2.731 7.013 19.783 1.00 79.62 89 THR A N 1
ATOM 669 C CA . THR A 1 89 ? 3.173 7.037 21.178 1.00 79.62 89 THR A CA 1
ATOM 670 C C . THR A 1 89 ? 3.309 5.608 21.695 1.00 79.62 89 THR A C 1
ATOM 672 O O . THR A 1 89 ? 2.536 4.760 21.255 1.00 79.62 89 THR A O 1
ATOM 675 N N . PRO A 1 90 ? 4.184 5.329 22.680 1.00 78.19 90 PRO A N 1
ATOM 676 C CA . PRO A 1 90 ? 4.253 4.011 23.322 1.00 78.19 90 PRO A CA 1
ATOM 677 C C . PRO A 1 90 ? 2.931 3.563 23.966 1.00 78.19 90 PRO A C 1
ATOM 679 O O . PRO A 1 90 ? 2.701 2.374 24.158 1.00 78.19 90 PRO A O 1
ATOM 682 N N . ALA A 1 91 ? 2.053 4.513 24.306 1.00 79.50 91 ALA A N 1
ATOM 683 C CA . ALA A 1 91 ? 0.721 4.218 24.811 1.00 79.50 91 ALA A CA 1
ATOM 684 C C . ALA A 1 91 ? -0.135 3.520 23.744 1.00 79.50 91 ALA A C 1
ATOM 686 O O . ALA A 1 91 ? -0.264 4.017 22.621 1.00 79.50 91 ALA A O 1
ATOM 687 N N . ALA A 1 92 ? -0.763 2.406 24.128 1.00 70.75 92 ALA A N 1
ATOM 688 C CA . ALA A 1 92 ? -1.703 1.689 23.280 1.00 70.75 92 ALA A CA 1
ATOM 689 C C . ALA A 1 92 ? -2.876 2.598 22.881 1.00 70.75 92 ALA A C 1
ATOM 691 O O . ALA A 1 92 ? -3.457 3.295 23.715 1.00 70.75 92 ALA A O 1
ATOM 692 N N . ARG A 1 93 ? -3.234 2.578 21.596 1.00 72.88 93 ARG A N 1
ATOM 693 C CA . ARG A 1 93 ? -4.395 3.291 21.055 1.00 72.88 93 ARG A CA 1
ATOM 694 C C . ARG A 1 93 ? -5.223 2.331 20.218 1.00 72.88 93 ARG A C 1
ATOM 696 O O . ARG A 1 93 ? -4.673 1.571 19.427 1.00 72.88 93 ARG A O 1
ATOM 703 N N . VAL A 1 94 ? -6.540 2.395 20.376 1.00 76.62 94 VAL A N 1
ATOM 704 C CA . VAL A 1 94 ? -7.487 1.673 19.523 1.00 76.62 94 VAL A CA 1
ATOM 705 C C . VAL A 1 94 ? -7.867 2.603 18.379 1.00 76.62 94 VAL A C 1
ATOM 707 O O . VAL A 1 94 ? -8.466 3.643 18.632 1.00 76.62 94 VAL A O 1
ATOM 710 N N . ASP A 1 95 ? -7.444 2.250 17.160 1.00 77.38 95 ASP A N 1
ATOM 711 C CA . ASP A 1 95 ? -7.751 2.933 15.892 1.00 77.38 95 ASP A CA 1
ATOM 712 C C . ASP A 1 95 ? -7.910 4.465 16.016 1.00 77.38 95 ASP A C 1
ATOM 714 O O . ASP A 1 95 ? -9.025 4.996 15.957 1.00 77.38 95 ASP A O 1
ATOM 718 N N . PRO A 1 96 ? -6.810 5.205 16.248 1.00 78.19 96 PRO A N 1
ATOM 719 C CA . PRO A 1 96 ? -6.891 6.637 16.480 1.00 78.19 96 PRO A CA 1
ATOM 720 C C . PRO A 1 96 ? -7.326 7.363 15.198 1.00 78.19 96 PRO A C 1
ATOM 722 O O . PRO A 1 96 ? -6.538 7.577 14.277 1.00 78.19 96 PRO A O 1
ATOM 725 N N . ARG A 1 97 ? -8.594 7.778 15.147 1.00 80.81 97 ARG A N 1
ATOM 726 C CA . ARG A 1 97 ? -9.167 8.547 14.036 1.00 80.81 97 ARG A CA 1
ATOM 727 C C . ARG A 1 97 ? -9.189 10.028 14.395 1.00 80.81 97 ARG A C 1
ATOM 729 O O . ARG A 1 97 ? -9.912 10.423 15.302 1.00 80.81 97 ARG A O 1
ATOM 736 N N . ILE A 1 98 ? -8.439 10.853 13.661 1.00 76.88 98 ILE A N 1
ATOM 737 C CA . ILE A 1 98 ? -8.503 12.321 13.771 1.00 76.88 98 ILE A CA 1
ATOM 738 C C . ILE A 1 98 ? -9.193 12.903 12.531 1.00 76.88 98 ILE A C 1
ATOM 740 O O . ILE A 1 98 ? -8.545 13.061 11.486 1.00 76.88 98 ILE A O 1
ATOM 744 N N . PRO A 1 99 ? -10.498 13.226 12.608 1.00 72.06 99 PRO A N 1
ATOM 745 C CA . PRO A 1 99 ? -11.204 13.911 11.533 1.00 72.06 99 PRO A CA 1
ATOM 746 C C . PRO A 1 99 ? -10.568 15.270 11.234 1.00 72.06 99 PRO A C 1
ATOM 748 O O . PRO A 1 99 ? -10.186 16.008 12.138 1.00 72.06 99 PRO A O 1
ATOM 751 N N . GLY A 1 100 ? -10.431 15.615 9.953 1.00 71.75 100 GLY A N 1
ATOM 752 C CA . GLY A 1 100 ? -9.918 16.925 9.534 1.00 71.75 100 GLY A CA 1
ATOM 753 C C . GLY A 1 100 ? -8.432 17.184 9.821 1.00 71.75 100 GLY A C 1
ATOM 754 O O . GLY A 1 100 ? -7.942 18.261 9.455 1.00 71.75 100 GLY A O 1
ATOM 755 N N . GLY A 1 101 ? -7.724 16.212 10.411 1.00 78.69 101 GLY A N 1
ATOM 756 C CA . GLY A 1 101 ? -6.287 16.254 10.658 1.00 78.69 101 GLY A CA 1
ATOM 757 C C . GLY A 1 101 ? -5.459 16.306 9.372 1.00 78.69 101 GLY A C 1
ATOM 758 O O . GLY A 1 101 ? -5.981 16.350 8.252 1.00 78.69 101 GLY A O 1
ATOM 759 N N . ARG A 1 102 ? -4.133 16.345 9.522 1.00 85.88 102 ARG A N 1
ATOM 760 C CA . ARG A 1 102 ? -3.228 16.415 8.370 1.00 85.88 102 ARG A CA 1
ATOM 761 C C . ARG A 1 102 ? -3.380 15.146 7.512 1.00 85.88 102 ARG A C 1
ATOM 763 O O . ARG A 1 102 ? -3.236 14.069 8.077 1.00 85.88 102 ARG A O 1
ATOM 770 N N . PRO A 1 103 ? -3.626 15.259 6.193 1.00 88.12 103 PRO A N 1
ATOM 771 C CA . PRO A 1 103 ? -3.575 14.148 5.248 1.00 88.12 103 PRO A CA 1
ATOM 772 C C . PRO A 1 103 ? -2.442 13.165 5.485 1.00 88.12 103 PRO A C 1
ATOM 774 O O . PRO A 1 103 ? -1.295 13.593 5.608 1.00 88.12 103 PRO A O 1
ATOM 777 N N . VAL A 1 104 ? -2.755 11.875 5.467 1.00 91.88 104 VAL A N 1
ATOM 778 C CA . VAL A 1 104 ? -1.749 10.816 5.485 1.00 91.88 104 VAL A CA 1
ATOM 779 C C . VAL A 1 104 ? -1.874 9.980 4.223 1.00 91.88 104 VAL A C 1
ATOM 781 O O . VAL A 1 104 ? -2.982 9.705 3.755 1.00 91.88 104 VAL A O 1
ATOM 784 N N . TRP A 1 105 ? -0.721 9.592 3.687 1.00 93.56 105 TRP A N 1
ATOM 785 C CA . TRP A 1 105 ? -0.586 8.627 2.608 1.00 93.56 105 TRP A CA 1
ATOM 786 C C . TRP A 1 105 ? 0.331 7.489 3.050 1.00 93.56 105 TRP A C 1
ATOM 788 O O . TRP A 1 105 ? 1.322 7.723 3.755 1.00 93.56 105 TRP A O 1
ATOM 798 N N . ARG A 1 106 ? 0.013 6.269 2.625 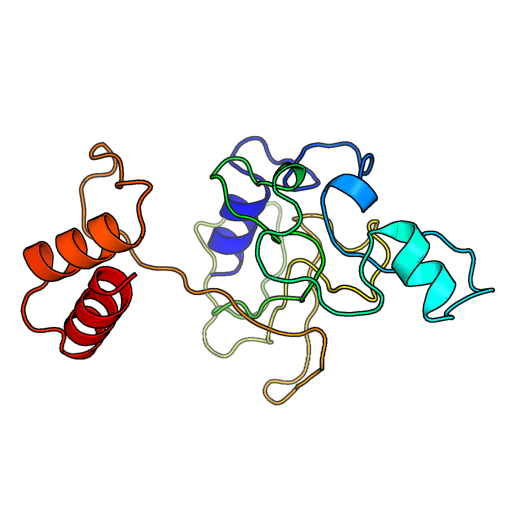1.00 95.88 106 ARG A N 1
ATOM 799 C CA . ARG A 1 106 ? 0.760 5.050 2.964 1.00 95.88 106 ARG A CA 1
ATOM 800 C C . ARG A 1 106 ? 1.187 4.293 1.700 1.00 95.88 106 ARG A C 1
ATOM 802 O O . ARG A 1 106 ? 0.807 4.690 0.605 1.00 95.88 106 ARG A O 1
ATOM 809 N N . GLY A 1 107 ? 2.038 3.278 1.844 1.00 95.25 107 GLY A N 1
ATOM 810 C CA . GLY A 1 107 ? 2.476 2.375 0.763 1.00 95.25 107 GLY A CA 1
ATOM 811 C C . GLY A 1 107 ? 3.610 2.891 -0.127 1.00 95.25 107 GLY A C 1
ATOM 812 O O . GLY A 1 107 ? 4.455 2.111 -0.550 1.00 95.25 107 GLY A O 1
ATOM 813 N N . GLY A 1 108 ? 3.695 4.205 -0.359 1.00 93.31 108 GLY A N 1
ATOM 814 C CA . GLY A 1 108 ? 4.654 4.764 -1.324 1.00 93.31 108 GLY A CA 1
ATOM 815 C C . GLY A 1 108 ? 4.290 4.409 -2.772 1.00 93.31 108 GLY A C 1
ATOM 816 O O . GLY A 1 108 ? 3.364 3.652 -3.005 1.00 93.31 108 GLY A O 1
ATOM 817 N N . GLY A 1 109 ? 4.958 5.006 -3.758 1.00 91.75 109 GLY A N 1
ATOM 818 C CA . GLY A 1 109 ? 4.617 4.825 -5.175 1.00 91.75 109 GLY A CA 1
ATOM 819 C C . GLY A 1 109 ? 5.752 4.269 -6.029 1.00 91.75 109 GLY A C 1
ATOM 820 O O . GLY A 1 109 ? 6.886 4.162 -5.570 1.00 91.75 109 GLY A O 1
ATOM 821 N N . TRP A 1 110 ? 5.451 4.033 -7.307 1.00 90.88 110 TRP A N 1
ATOM 822 C CA . TRP A 1 110 ? 6.345 3.491 -8.345 1.00 90.88 110 TRP A CA 1
ATOM 823 C C . TRP A 1 110 ? 7.669 4.252 -8.525 1.00 90.88 110 TRP A C 1
ATOM 825 O O . TRP A 1 110 ? 8.627 3.747 -9.083 1.00 90.88 110 TRP A O 1
ATOM 835 N N . SER A 1 111 ? 7.760 5.502 -8.064 1.00 85.94 111 SER A N 1
ATOM 836 C CA . SER A 1 111 ? 8.991 6.306 -8.139 1.00 85.94 111 SER A CA 1
ATOM 837 C C . SER A 1 111 ? 9.823 6.268 -6.854 1.00 85.94 111 SER A C 1
ATOM 839 O O . SER A 1 111 ? 10.823 6.978 -6.734 1.00 85.94 111 SER A O 1
ATOM 841 N N . ASN A 1 112 ? 9.395 5.512 -5.842 1.00 88.25 112 ASN A N 1
ATOM 842 C CA . ASN A 1 112 ? 10.037 5.461 -4.535 1.00 88.25 112 ASN A CA 1
ATOM 843 C C . ASN A 1 112 ? 10.884 4.202 -4.393 1.00 88.25 112 ASN A C 1
ATOM 845 O O . ASN A 1 112 ? 10.464 3.117 -4.773 1.00 88.25 112 ASN A O 1
ATOM 849 N N . HIS A 1 113 ? 12.065 4.356 -3.796 1.00 88.25 113 HIS A N 1
ATOM 850 C CA . HIS A 1 113 ? 12.925 3.225 -3.474 1.00 88.25 113 HIS A CA 1
ATOM 851 C C . HIS A 1 113 ? 12.220 2.297 -2.463 1.00 88.25 113 HIS A C 1
ATOM 853 O O . HIS A 1 113 ? 11.644 2.817 -1.498 1.00 88.25 113 HIS A O 1
ATOM 859 N N . PRO A 1 114 ? 12.321 0.960 -2.588 1.00 88.94 114 PRO A N 1
ATOM 860 C CA . PRO A 1 114 ? 11.605 0.019 -1.721 1.00 88.94 114 PRO A CA 1
ATOM 861 C C . PRO A 1 114 ? 11.815 0.265 -0.215 1.00 88.94 114 PRO A C 1
ATOM 863 O O . PRO A 1 114 ? 10.892 0.139 0.587 1.00 88.94 114 PRO A O 1
ATOM 866 N N . VAL A 1 115 ? 13.000 0.751 0.174 1.00 90.00 115 VAL A N 1
ATOM 867 C CA . VAL A 1 115 ? 13.357 1.095 1.570 1.00 90.00 115 VAL A CA 1
ATOM 868 C C . VAL A 1 115 ? 12.446 2.137 2.232 1.00 90.00 115 VAL A C 1
ATOM 870 O O . VAL A 1 115 ? 12.453 2.247 3.450 1.00 90.00 115 VAL A O 1
ATOM 873 N N . ILE A 1 116 ? 11.678 2.915 1.464 1.00 90.19 116 ILE A N 1
ATOM 874 C CA . ILE A 1 116 ? 10.700 3.890 1.976 1.00 90.19 116 ILE A CA 1
ATOM 875 C C . ILE A 1 116 ? 9.264 3.530 1.570 1.00 90.19 116 ILE A C 1
ATOM 877 O O . ILE A 1 116 ? 8.410 4.402 1.447 1.00 90.19 116 ILE A O 1
ATOM 881 N N . THR A 1 117 ? 8.996 2.250 1.325 1.00 92.81 117 THR A N 1
ATOM 882 C CA . THR A 1 117 ? 7.654 1.741 0.977 1.00 92.81 117 THR A CA 1
ATOM 883 C C . THR A 1 117 ? 7.139 0.691 1.961 1.00 92.81 117 THR A C 1
ATOM 885 O O . THR A 1 117 ? 6.034 0.182 1.821 1.00 92.81 117 THR A O 1
ATOM 888 N N . HIS A 1 118 ? 7.902 0.422 3.026 1.00 94.50 118 HIS A N 1
ATOM 889 C CA . HIS A 1 118 ? 7.507 -0.492 4.093 1.00 94.50 118 HIS A CA 1
ATOM 890 C C . HIS A 1 118 ? 6.190 -0.078 4.773 1.00 94.50 118 HIS A C 1
ATOM 892 O O . HIS A 1 118 ? 5.805 1.094 4.822 1.00 94.50 118 HIS A O 1
ATOM 898 N N . ALA A 1 119 ? 5.518 -1.052 5.382 1.00 95.75 119 ALA A N 1
ATOM 899 C CA . ALA A 1 119 ? 4.164 -0.936 5.906 1.00 95.75 119 ALA A CA 1
ATOM 900 C C . ALA A 1 119 ? 3.999 0.116 7.011 1.00 95.75 119 ALA A C 1
ATOM 902 O O . ALA A 1 119 ? 2.878 0.540 7.257 1.00 95.75 119 ALA A O 1
ATOM 903 N N . THR A 1 120 ? 5.066 0.584 7.663 1.00 92.50 120 THR A N 1
ATOM 904 C CA . THR A 1 120 ? 5.028 1.669 8.671 1.00 92.50 120 THR A CA 1
ATOM 905 C C . THR A 1 120 ? 5.392 3.046 8.113 1.00 92.50 120 THR A C 1
ATOM 907 O O . THR A 1 120 ? 5.253 4.051 8.810 1.00 92.50 120 THR A O 1
ATOM 910 N N . TYR A 1 121 ? 5.851 3.122 6.861 1.00 92.19 121 TYR A N 1
ATOM 911 C CA . TYR A 1 121 ? 6.241 4.382 6.248 1.00 92.19 121 TYR A CA 1
ATOM 912 C C . TYR A 1 121 ? 5.018 5.251 5.952 1.00 92.19 121 TYR A C 1
ATOM 914 O O . TYR A 1 121 ? 4.069 4.840 5.278 1.00 92.19 121 TYR A O 1
ATOM 922 N N . ARG A 1 122 ? 5.053 6.490 6.432 1.00 90.44 122 ARG A N 1
ATOM 923 C CA . ARG A 1 122 ? 3.972 7.462 6.268 1.00 90.44 122 ARG A CA 1
ATOM 924 C C . ARG A 1 122 ? 4.483 8.732 5.620 1.00 90.44 122 ARG A C 1
ATOM 926 O O . ARG A 1 122 ? 5.527 9.265 5.992 1.00 90.44 122 ARG A O 1
ATOM 933 N N . ARG A 1 123 ? 3.695 9.259 4.688 1.00 89.06 123 ARG A N 1
ATOM 934 C CA . ARG A 1 123 ? 3.856 10.615 4.160 1.00 89.06 123 ARG A CA 1
ATOM 935 C C . ARG A 1 123 ? 2.622 11.433 4.462 1.00 89.06 123 ARG A C 1
ATOM 937 O O . ARG A 1 123 ? 1.553 10.911 4.757 1.00 89.06 123 ARG A O 1
ATOM 944 N N . TRP A 1 124 ? 2.790 12.738 4.367 1.00 86.31 124 TRP A N 1
ATOM 945 C CA . TRP A 1 124 ? 1.707 13.695 4.466 1.00 86.31 124 TRP A CA 1
ATOM 946 C C . TRP A 1 124 ? 1.887 14.777 3.413 1.00 86.31 124 TRP A C 1
ATOM 948 O O . TRP A 1 124 ? 2.995 15.039 2.938 1.00 86.31 124 TRP A O 1
ATOM 958 N N . GLY A 1 125 ? 0.792 15.453 3.095 1.00 81.38 125 GLY A N 1
ATOM 959 C CA . GLY A 1 125 ? 0.797 16.577 2.174 1.00 81.38 125 GLY A CA 1
ATOM 960 C C . GLY A 1 125 ? -0.375 17.517 2.399 1.00 81.38 125 GLY A C 1
ATOM 961 O O . GLY A 1 125 ? -1.111 17.422 3.383 1.00 81.38 125 GLY A O 1
ATOM 962 N N . GLY A 1 126 ? -0.538 18.465 1.479 1.00 82.56 126 GLY A N 1
ATOM 963 C CA . GLY A 1 126 ? -1.674 19.379 1.502 1.00 82.56 126 GLY A CA 1
ATOM 964 C C . GLY A 1 126 ? -2.989 18.653 1.207 1.00 82.56 126 GLY A C 1
ATOM 965 O O . GLY A 1 126 ? -3.026 17.725 0.405 1.00 82.56 126 GLY A O 1
ATOM 966 N N . LYS A 1 127 ? -4.098 19.131 1.786 1.00 80.81 127 LYS A N 1
ATOM 967 C CA . LYS A 1 127 ? -5.455 18.579 1.562 1.00 80.81 127 LYS A CA 1
ATOM 968 C C . LYS A 1 127 ? -5.898 18.586 0.090 1.00 80.81 127 LYS A C 1
ATOM 970 O O . LYS A 1 127 ? -6.835 17.889 -0.267 1.00 80.81 127 LYS A O 1
ATOM 975 N N . ARG A 1 128 ? -5.242 19.391 -0.751 1.00 83.81 128 ARG A N 1
ATOM 976 C CA . ARG A 1 128 ? -5.509 19.524 -2.193 1.00 83.81 128 ARG A CA 1
ATOM 977 C C . ARG A 1 128 ? -4.405 18.932 -3.071 1.00 83.81 128 ARG A C 1
ATOM 979 O O . ARG A 1 128 ? -4.399 19.182 -4.272 1.00 83.81 128 ARG A O 1
ATOM 986 N N . PHE A 1 129 ? -3.447 18.217 -2.484 1.00 83.06 129 PHE A N 1
ATOM 987 C CA . PHE A 1 129 ? -2.359 17.630 -3.252 1.00 83.06 129 PHE A CA 1
ATOM 988 C C . PHE A 1 129 ? -2.895 16.547 -4.193 1.00 83.06 129 PHE A C 1
ATOM 990 O O . PHE A 1 129 ? -3.722 15.721 -3.809 1.00 83.06 129 PHE A O 1
ATOM 997 N N . LYS A 1 130 ? -2.391 16.567 -5.424 1.00 81.06 130 LYS A N 1
ATOM 998 C CA . LYS A 1 130 ? -2.642 15.579 -6.469 1.00 81.06 130 LYS A CA 1
ATOM 999 C C . LYS A 1 130 ? -1.294 15.255 -7.099 1.00 81.06 130 LYS A C 1
ATOM 1001 O O . LYS A 1 130 ? -0.507 16.167 -7.344 1.00 81.06 130 LYS A O 1
ATOM 1006 N N . GLY A 1 131 ? -1.028 13.983 -7.355 1.00 83.12 131 GLY A N 1
ATOM 1007 C CA . GLY A 1 131 ? 0.201 13.542 -8.003 1.00 83.12 131 GLY A CA 1
ATOM 1008 C C . GLY A 1 131 ? -0.033 12.227 -8.731 1.00 83.12 131 GLY A C 1
ATOM 1009 O O . GLY A 1 131 ? -0.872 11.441 -8.305 1.00 83.12 131 GLY A O 1
ATOM 1010 N N . GLY A 1 132 ? 0.716 11.981 -9.808 1.00 85.44 132 GLY A N 1
ATOM 1011 C CA . GLY A 1 132 ? 0.579 10.771 -10.635 1.00 85.44 132 GLY A CA 1
ATOM 1012 C C . GLY A 1 132 ? 0.980 9.460 -9.944 1.00 85.44 132 GLY A C 1
ATOM 1013 O O . GLY A 1 132 ? 0.921 8.404 -10.557 1.00 85.44 132 GLY A O 1
ATOM 1014 N N . SER A 1 133 ? 1.402 9.522 -8.681 1.00 87.19 133 SER A N 1
ATOM 1015 C CA . SER A 1 133 ? 1.737 8.373 -7.836 1.00 87.19 133 SER A CA 1
ATOM 1016 C C . SER A 1 133 ? 0.917 8.360 -6.537 1.00 87.19 133 SER A C 1
ATOM 1018 O O . SER A 1 133 ? 1.393 7.853 -5.523 1.00 87.19 133 SER A O 1
ATOM 1020 N N . LEU A 1 134 ? -0.258 9.002 -6.526 1.00 93.00 134 LEU A N 1
ATOM 1021 C CA . LEU A 1 134 ? -1.160 9.071 -5.376 1.00 93.00 134 LEU A CA 1
ATOM 1022 C C . LEU A 1 134 ? -2.568 8.633 -5.788 1.00 93.00 134 LEU A C 1
ATOM 1024 O O . LEU A 1 134 ? -3.203 9.281 -6.619 1.00 93.00 134 LEU A O 1
ATOM 1028 N N . GLY A 1 135 ? -3.051 7.564 -5.168 1.00 94.06 135 GLY A N 1
ATOM 1029 C CA . GLY A 1 135 ? -4.371 6.981 -5.366 1.00 94.06 135 GLY A CA 1
ATOM 1030 C C . GLY A 1 135 ? -5.062 6.696 -4.034 1.00 94.06 135 GLY A C 1
ATOM 1031 O O . GLY A 1 135 ? -4.827 7.374 -3.030 1.00 94.06 135 GLY A O 1
ATOM 1032 N N . PHE A 1 136 ? -5.946 5.705 -4.029 1.00 94.50 136 PHE A N 1
ATOM 1033 C CA . PHE A 1 136 ? -6.654 5.243 -2.840 1.00 94.50 136 PHE A CA 1
ATOM 1034 C C . PHE A 1 136 ? -7.171 3.820 -3.052 1.00 94.50 136 PHE A C 1
ATOM 1036 O O . PHE A 1 136 ? -7.332 3.374 -4.187 1.00 94.50 136 PHE A O 1
ATOM 1043 N N . ARG A 1 137 ? -7.517 3.161 -1.947 1.00 95.19 137 ARG A N 1
ATOM 1044 C CA . ARG A 1 137 ? -8.368 1.970 -1.936 1.00 95.19 137 ARG A CA 1
ATOM 1045 C C . ARG A 1 137 ? -9.549 2.172 -1.006 1.00 95.19 137 ARG A C 1
ATOM 1047 O O .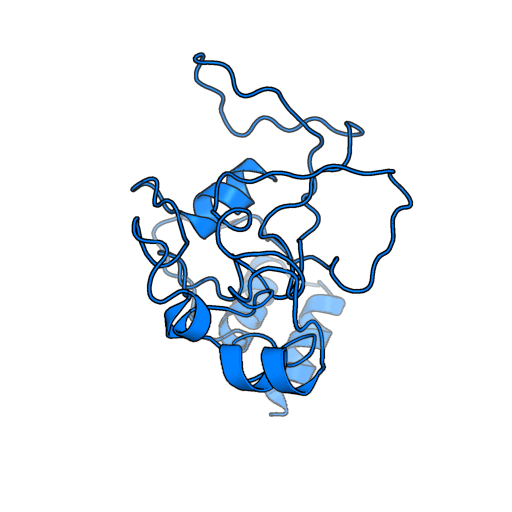 ARG A 1 137 ? -9.504 3.001 -0.095 1.00 95.19 137 ARG A O 1
ATOM 1054 N N . VAL A 1 138 ? -10.605 1.407 -1.238 1.00 93.25 138 VAL A N 1
ATOM 1055 C CA . VAL A 1 138 ? -11.821 1.466 -0.427 1.00 93.25 138 VAL A CA 1
ATOM 1056 C C . VAL A 1 138 ? -11.726 0.455 0.710 1.00 93.25 138 VAL A C 1
ATOM 1058 O O . VAL A 1 138 ? -11.256 -0.666 0.527 1.00 93.25 138 VAL A O 1
ATOM 1061 N N . ALA A 1 139 ? -12.192 0.862 1.887 1.00 89.19 139 ALA A N 1
ATOM 1062 C CA . ALA A 1 139 ? -12.443 -0.023 3.013 1.00 89.19 139 ALA A CA 1
ATOM 1063 C C . ALA A 1 139 ? -13.947 -0.041 3.293 1.00 89.19 139 ALA A C 1
ATOM 1065 O O . ALA A 1 139 ? -14.622 0.980 3.156 1.00 89.19 139 ALA A O 1
ATOM 1066 N N . LEU A 1 140 ? -14.456 -1.201 3.690 1.00 84.94 140 LEU A N 1
ATOM 1067 C CA . LEU A 1 140 ? -15.852 -1.401 4.054 1.00 84.94 140 LEU A CA 1
ATOM 1068 C C . LEU A 1 140 ? -15.908 -1.821 5.517 1.00 84.94 140 LEU A C 1
ATOM 1070 O O . LEU A 1 140 ? -15.111 -2.652 5.957 1.00 84.94 140 LEU A O 1
ATOM 1074 N N . SER A 1 141 ? -16.851 -1.257 6.265 1.00 78.38 141 SER A N 1
ATOM 1075 C CA . SER A 1 141 ? -17.168 -1.760 7.596 1.00 78.38 141 SER A CA 1
ATOM 1076 C C . SER A 1 141 ? -17.826 -3.131 7.465 1.00 78.38 141 SER A C 1
ATOM 1078 O O . SER A 1 141 ? -18.734 -3.312 6.656 1.00 78.38 141 SER A O 1
ATOM 1080 N N . HIS A 1 142 ? -17.357 -4.095 8.251 1.00 68.25 142 HIS A N 1
ATOM 1081 C CA . HIS A 1 142 ? -18.027 -5.382 8.371 1.00 68.25 142 HIS A CA 1
ATOM 1082 C C . HIS A 1 142 ? -19.261 -5.202 9.259 1.00 68.25 142 HIS A C 1
ATOM 1084 O O . HIS A 1 142 ? -19.128 -4.828 10.422 1.00 68.25 142 HIS A O 1
ATOM 1090 N N . SER A 1 143 ? -20.449 -5.426 8.705 1.00 56.56 143 SER A N 1
ATOM 1091 C CA . SER A 1 143 ? -21.724 -5.448 9.433 1.00 56.56 143 SER A CA 1
ATOM 1092 C C . SER A 1 143 ? -22.130 -6.856 9.901 1.00 56.56 143 SER A C 1
ATOM 1094 O O . SER A 1 143 ? -23.229 -7.021 10.422 1.00 56.56 143 SER A O 1
ATOM 1096 N N . GLY A 1 144 ? -21.250 -7.856 9.758 1.00 52.12 144 GLY A N 1
ATOM 1097 C CA . GLY A 1 144 ? -21.520 -9.264 10.070 1.00 52.12 144 GLY A CA 1
ATOM 1098 C C . GLY A 1 144 ? -20.637 -9.852 11.176 1.00 52.12 144 GLY A C 1
ATOM 1099 O O . GLY A 1 144 ? -19.674 -9.235 11.632 1.00 52.12 144 GLY A O 1
ATOM 1100 N N . ASP A 1 145 ? -21.005 -11.057 11.615 1.00 46.16 145 ASP A N 1
ATOM 1101 C CA . ASP A 1 145 ? -20.279 -11.871 12.593 1.00 46.16 145 ASP A CA 1
ATOM 1102 C C . ASP A 1 145 ? -18.886 -12.267 12.046 1.00 46.16 145 ASP A C 1
ATOM 1104 O O . ASP A 1 145 ? -18.815 -12.895 10.984 1.00 46.16 145 ASP A O 1
ATOM 1108 N N . PRO A 1 146 ? -17.773 -11.952 12.745 1.00 47.75 146 PRO A N 1
ATOM 1109 C CA . PRO A 1 146 ? -16.402 -12.213 12.287 1.00 47.75 146 PRO A CA 1
ATOM 1110 C C . PRO A 1 146 ? -16.059 -13.690 11.999 1.00 47.75 146 PRO A C 1
ATOM 1112 O O . PRO A 1 146 ? -14.959 -13.962 11.516 1.00 47.75 146 PRO A O 1
ATOM 1115 N N . GLY A 1 147 ? -16.953 -14.642 12.295 1.00 45.00 147 GLY A N 1
ATOM 1116 C CA . GLY A 1 147 ? -16.804 -16.067 11.968 1.00 45.00 147 GLY A CA 1
ATOM 1117 C C . GLY A 1 147 ? -17.316 -16.493 10.583 1.00 45.00 147 GLY A C 1
ATOM 1118 O O . GLY A 1 147 ? -16.977 -17.586 10.127 1.00 45.00 147 GLY A O 1
ATOM 1119 N N . ALA A 1 148 ? -18.103 -15.662 9.894 1.00 47.53 148 ALA A N 1
ATOM 1120 C CA . ALA A 1 148 ? -18.608 -15.973 8.560 1.00 47.53 148 ALA A CA 1
ATOM 1121 C C . ALA A 1 148 ? -17.589 -15.512 7.508 1.00 47.53 148 ALA A C 1
ATOM 1123 O O . ALA A 1 148 ? -17.502 -14.332 7.174 1.00 47.53 148 ALA A O 1
ATOM 1124 N N . GLY A 1 149 ? -16.762 -16.438 7.016 1.00 46.50 149 GLY A N 1
ATOM 1125 C CA . GLY A 1 149 ? -15.777 -16.145 5.974 1.00 46.50 149 GLY A CA 1
ATOM 1126 C C . GLY A 1 149 ? -16.406 -15.406 4.788 1.00 46.50 149 GLY A C 1
ATOM 1127 O O . GLY A 1 149 ? -17.436 -15.820 4.258 1.00 46.50 149 GLY A O 1
ATOM 1128 N N . TYR A 1 150 ? -15.782 -14.305 4.368 1.00 50.16 150 TYR A N 1
ATOM 1129 C CA . TYR A 1 150 ? -16.203 -13.584 3.173 1.00 50.16 150 TYR A CA 1
ATOM 1130 C C . TYR A 1 150 ? -15.897 -14.410 1.918 1.00 50.16 150 TYR A C 1
ATOM 1132 O O . TYR A 1 150 ? -14.787 -14.942 1.806 1.00 50.16 150 TYR A O 1
ATOM 1140 N N . PRO A 1 151 ? -16.816 -14.476 0.939 1.00 51.34 151 PRO A N 1
ATOM 1141 C CA . PRO A 1 151 ? -16.497 -15.033 -0.366 1.00 51.34 151 PRO A CA 1
ATOM 1142 C C . PRO A 1 151 ? -15.310 -14.277 -0.976 1.00 51.34 151 PRO A C 1
ATOM 1144 O O . PRO A 1 151 ? -15.313 -13.046 -1.021 1.00 51.34 151 PRO A O 1
ATOM 1147 N N . ALA A 1 152 ? -14.297 -15.012 -1.441 1.00 52.66 152 ALA A N 1
ATOM 1148 C CA . ALA A 1 152 ? -13.134 -14.438 -2.123 1.00 52.66 152 ALA A CA 1
ATOM 1149 C C . ALA A 1 152 ? -13.504 -13.781 -3.469 1.00 52.66 152 ALA A C 1
ATOM 1151 O O . ALA A 1 152 ? -12.779 -12.912 -3.947 1.00 52.66 152 ALA A O 1
ATOM 1152 N N . ASP A 1 153 ? -14.635 -14.180 -4.056 1.00 70.31 153 ASP A N 1
ATOM 1153 C CA . ASP A 1 153 ? -15.168 -13.634 -5.300 1.00 70.31 153 ASP A CA 1
ATOM 1154 C C . ASP A 1 153 ? -15.830 -12.250 -5.079 1.00 70.31 153 ASP A C 1
ATOM 1156 O O . ASP A 1 153 ? -16.787 -12.140 -4.297 1.00 70.31 153 ASP A O 1
ATOM 1160 N N . PRO A 1 154 ? -15.365 -11.188 -5.772 1.00 63.22 154 PRO A N 1
ATOM 1161 C CA . PRO A 1 154 ? -15.961 -9.855 -5.717 1.00 63.22 154 PRO A CA 1
ATOM 1162 C C . PRO A 1 154 ? -17.460 -9.829 -6.033 1.00 63.22 154 PRO A C 1
ATOM 1164 O O . PRO A 1 154 ? -18.195 -9.065 -5.400 1.00 63.22 154 PRO A O 1
ATOM 1167 N N . LEU A 1 155 ? -17.930 -10.669 -6.964 1.00 73.25 155 LEU A N 1
ATOM 1168 C CA . LEU A 1 155 ? -19.343 -10.720 -7.334 1.00 73.25 155 LEU A CA 1
ATOM 1169 C C . LEU A 1 155 ? -20.188 -11.331 -6.210 1.00 73.25 155 LEU A C 1
ATOM 1171 O O . LEU A 1 155 ? -21.209 -10.758 -5.822 1.00 73.25 155 LEU A O 1
ATOM 1175 N N . ALA A 1 156 ? -19.753 -12.459 -5.648 1.00 69.00 156 ALA A N 1
ATOM 1176 C CA . ALA A 1 156 ? -20.388 -13.071 -4.484 1.00 69.00 156 ALA A CA 1
ATOM 1177 C C . ALA A 1 156 ? -20.427 -12.117 -3.279 1.00 69.00 156 ALA A C 1
ATOM 1179 O O . ALA A 1 156 ? -21.440 -12.041 -2.583 1.00 69.00 156 ALA A O 1
ATOM 1180 N N . ARG A 1 157 ? -19.366 -11.329 -3.064 1.00 69.06 157 ARG A N 1
ATOM 1181 C CA . ARG A 1 157 ? -19.322 -10.323 -1.994 1.00 69.06 157 ARG A CA 1
ATOM 1182 C C . ARG A 1 157 ? -20.322 -9.188 -2.214 1.00 69.06 157 ARG A C 1
ATOM 1184 O O . ARG A 1 157 ? -20.992 -8.775 -1.270 1.00 69.06 157 ARG A O 1
ATOM 1191 N N . ALA A 1 158 ? -20.425 -8.684 -3.441 1.00 68.94 158 ALA A N 1
ATOM 1192 C CA . ALA A 1 158 ? -21.352 -7.610 -3.776 1.00 68.94 158 ALA A CA 1
ATOM 1193 C C . ALA A 1 158 ? -22.824 -8.072 -3.705 1.00 68.94 158 ALA A C 1
ATOM 1195 O O . ALA A 1 158 ? -23.678 -7.313 -3.248 1.00 68.94 158 ALA A O 1
ATOM 1196 N N . LYS A 1 159 ? -23.112 -9.333 -4.064 1.00 77.62 159 LYS A N 1
ATOM 1197 C CA . LYS A 1 159 ? -24.433 -9.961 -3.874 1.00 77.62 159 LYS A CA 1
ATOM 1198 C C . LYS A 1 159 ? -24.801 -10.095 -2.395 1.00 77.62 159 LYS A C 1
ATOM 1200 O O . LYS A 1 159 ? -25.842 -9.589 -1.998 1.00 77.62 159 LYS A O 1
ATOM 1205 N N . ALA A 1 160 ? -23.909 -10.654 -1.573 1.00 74.81 160 ALA A N 1
ATOM 1206 C CA . ALA A 1 160 ? -24.139 -10.785 -0.132 1.00 74.81 160 ALA A CA 1
ATOM 1207 C C . ALA A 1 160 ? -24.393 -9.427 0.553 1.00 74.81 160 ALA A C 1
ATOM 1209 O O . ALA A 1 160 ? -25.253 -9.312 1.419 1.00 74.81 160 ALA A O 1
ATOM 1210 N N . TYR A 1 161 ? -23.694 -8.366 0.129 1.00 72.38 161 TYR A N 1
ATOM 1211 C CA . TYR A 1 161 ? -23.947 -7.014 0.633 1.00 72.38 161 TYR A CA 1
ATOM 1212 C C . TYR A 1 161 ? -25.368 -6.520 0.319 1.00 72.38 161 TYR A C 1
ATOM 1214 O O . TYR A 1 161 ? -26.019 -5.956 1.198 1.00 72.38 161 TYR A O 1
ATOM 1222 N N . LEU A 1 162 ? -25.856 -6.733 -0.909 1.00 76.56 162 LEU A N 1
ATOM 1223 C CA . LEU A 1 162 ? -27.218 -6.357 -1.301 1.00 76.56 162 LEU A CA 1
ATOM 1224 C C . LEU A 1 162 ? -28.284 -7.143 -0.540 1.00 76.56 162 LEU A C 1
ATOM 1226 O O . LEU A 1 162 ? -29.297 -6.548 -0.169 1.00 76.56 162 LEU A O 1
ATOM 1230 N N . ASP A 1 163 ? -28.044 -8.433 -0.305 1.00 77.50 163 ASP A N 1
ATOM 1231 C CA . ASP A 1 163 ? -28.948 -9.298 0.456 1.00 77.50 163 ASP A CA 1
ATOM 1232 C C . ASP A 1 163 ? -29.084 -8.810 1.907 1.00 77.50 163 ASP A C 1
ATOM 1234 O O . ASP A 1 163 ? -30.198 -8.705 2.421 1.00 77.50 163 ASP A O 1
ATOM 1238 N N . ASP A 1 164 ? -27.969 -8.422 2.534 1.00 73.38 164 ASP A N 1
ATOM 1239 C CA . ASP A 1 164 ? -27.953 -7.946 3.921 1.00 73.38 164 ASP A CA 1
ATOM 1240 C C . ASP A 1 164 ? -28.474 -6.505 4.085 1.00 73.38 164 ASP A C 1
ATOM 1242 O O . ASP A 1 164 ? -29.034 -6.167 5.130 1.00 73.38 164 ASP A O 1
ATOM 1246 N N . HIS A 1 165 ? -28.267 -5.627 3.094 1.00 69.56 165 HIS A N 1
ATOM 1247 C CA . HIS A 1 165 ? -28.455 -4.175 3.273 1.00 69.56 165 HIS A CA 1
ATOM 1248 C C . HIS A 1 165 ? -29.591 -3.566 2.456 1.00 69.56 165 HIS A C 1
ATOM 1250 O O . HIS A 1 165 ? -29.956 -2.435 2.757 1.00 69.56 165 HIS A O 1
ATOM 1256 N N . GLY A 1 166 ? -30.150 -4.279 1.470 1.00 70.25 166 GLY A N 1
ATOM 1257 C CA . GLY A 1 166 ? -31.376 -3.937 0.741 1.00 70.25 166 GLY A CA 1
ATOM 1258 C C . GLY A 1 166 ? -31.484 -2.506 0.182 1.00 70.25 166 GLY A C 1
ATOM 1259 O O . GLY A 1 166 ? -31.678 -1.535 0.904 1.00 70.25 166 GLY A O 1
ATOM 1260 N N . GLY A 1 167 ? -31.521 -2.354 -1.146 1.00 64.81 167 GLY A N 1
ATOM 1261 C CA . GLY A 1 167 ? -31.939 -1.087 -1.775 1.00 64.81 167 GLY A CA 1
ATOM 1262 C C . GLY A 1 167 ? -30.831 -0.064 -2.052 1.00 64.81 167 GLY A C 1
ATOM 1263 O O . GLY A 1 167 ? -31.136 1.067 -2.442 1.00 64.81 167 GLY A O 1
ATOM 1264 N N . ASP A 1 168 ? -29.559 -0.453 -1.944 1.00 77.75 168 ASP A N 1
ATOM 1265 C CA . ASP A 1 168 ? -28.443 0.334 -2.475 1.00 77.75 168 ASP A CA 1
ATOM 1266 C C . ASP A 1 168 ? -28.373 0.192 -4.009 1.00 77.75 168 ASP A C 1
ATOM 1268 O O . ASP A 1 168 ? -27.992 -0.844 -4.562 1.00 77.75 168 ASP A O 1
ATOM 1272 N N . ARG A 1 169 ? -28.775 1.259 -4.712 1.00 79.00 169 ARG A N 1
ATOM 1273 C CA . ARG A 1 169 ? -28.825 1.305 -6.183 1.00 79.00 169 ARG A CA 1
ATOM 1274 C C . ARG A 1 169 ? -27.449 1.222 -6.837 1.00 79.00 169 ARG A C 1
ATOM 1276 O O . ARG A 1 169 ? -27.359 0.712 -7.952 1.00 79.00 169 ARG A O 1
ATOM 1283 N N . GLU A 1 170 ? -26.407 1.721 -6.179 1.00 72.25 170 GLU A N 1
ATOM 1284 C CA . GLU A 1 170 ? -25.058 1.704 -6.744 1.00 72.25 170 GLU A CA 1
ATOM 1285 C C . GLU A 1 170 ? -24.423 0.327 -6.561 1.00 72.25 170 GLU A C 1
ATOM 1287 O O . GLU A 1 170 ? -23.862 -0.220 -7.510 1.00 72.25 170 GLU A O 1
ATOM 1292 N N . ALA A 1 171 ? -24.623 -0.304 -5.401 1.00 69.12 171 ALA A N 1
ATOM 1293 C CA . ALA A 1 171 ? -24.233 -1.698 -5.206 1.00 69.12 171 ALA A CA 1
ATOM 1294 C C . ALA A 1 171 ? -24.950 -2.636 -6.201 1.00 69.12 171 ALA A C 1
ATOM 1296 O O . ALA A 1 171 ? -24.319 -3.523 -6.780 1.00 69.12 171 ALA A O 1
ATOM 1297 N N . ALA A 1 172 ? -26.238 -2.397 -6.487 1.00 82.06 172 ALA A N 1
ATOM 1298 C CA . ALA A 1 172 ? -26.995 -3.155 -7.489 1.00 82.06 172 ALA A CA 1
ATOM 1299 C C . ALA A 1 172 ? -26.438 -2.981 -8.910 1.00 82.06 172 ALA A C 1
ATOM 1301 O O . ALA A 1 172 ? -26.375 -3.946 -9.676 1.00 82.06 172 ALA A O 1
ATOM 1302 N N . ARG A 1 173 ? -25.991 -1.767 -9.258 1.00 84.62 173 ARG A N 1
ATOM 1303 C CA . ARG A 1 173 ? -25.349 -1.483 -10.547 1.00 84.62 173 ARG A CA 1
ATOM 1304 C C . ARG A 1 173 ? -24.028 -2.236 -10.691 1.00 84.62 173 ARG A C 1
ATOM 1306 O O . ARG A 1 173 ? -23.821 -2.887 -11.712 1.00 84.62 173 ARG A O 1
ATOM 1313 N N . ILE A 1 174 ? -23.188 -2.208 -9.657 1.00 76.31 174 ILE A N 1
ATOM 1314 C CA . ILE A 1 174 ? -21.896 -2.907 -9.631 1.00 76.31 174 ILE A CA 1
ATOM 1315 C C . ILE A 1 174 ? -22.090 -4.422 -9.784 1.00 76.31 174 ILE A C 1
ATOM 1317 O O . ILE A 1 174 ? -21.410 -5.044 -10.595 1.00 76.31 174 ILE A O 1
ATOM 1321 N N . VAL A 1 175 ? -23.063 -5.025 -9.088 1.00 82.19 175 VAL A N 1
ATOM 1322 C CA . VAL A 1 175 ? -23.390 -6.456 -9.257 1.00 82.19 175 VAL A CA 1
ATOM 1323 C C . VAL A 1 175 ? -23.824 -6.774 -10.688 1.00 82.19 175 VAL A C 1
ATOM 1325 O O . VAL A 1 175 ? -23.416 -7.797 -11.242 1.00 82.19 175 VAL A O 1
ATOM 1328 N N . ALA A 1 176 ? -24.632 -5.910 -11.306 1.00 85.19 176 ALA A N 1
ATOM 1329 C CA . ALA A 1 176 ? -25.080 -6.096 -12.682 1.00 85.19 176 ALA A CA 1
ATOM 1330 C C . ALA A 1 176 ? -23.948 -5.938 -13.711 1.00 85.19 176 ALA A C 1
ATOM 1332 O O . ALA A 1 176 ? -24.036 -6.509 -14.795 1.00 85.19 176 ALA A O 1
ATOM 1333 N N . GLU A 1 177 ? -22.918 -5.145 -13.422 1.00 84.69 177 GLU A N 1
ATOM 1334 C CA . GLU A 1 177 ? -21.719 -5.012 -14.260 1.00 84.69 177 GLU A CA 1
ATOM 1335 C C . GLU A 1 177 ? -20.803 -6.231 -14.100 1.00 84.69 177 GLU A C 1
ATOM 1337 O O . GLU A 1 177 ? -20.486 -6.875 -15.094 1.00 84.69 177 GLU A O 1
ATOM 1342 N N . LEU A 1 178 ? -20.497 -6.627 -12.863 1.00 75.25 178 LEU A N 1
ATOM 1343 C CA . LEU A 1 178 ? -19.652 -7.790 -12.560 1.00 75.25 178 LEU A CA 1
ATOM 1344 C C . LEU A 1 178 ? -20.266 -9.135 -12.987 1.00 75.25 178 LEU A C 1
ATOM 1346 O O . LEU A 1 178 ? -19.545 -10.107 -13.149 1.00 75.25 178 LEU A O 1
ATOM 1350 N N . SER A 1 179 ? -21.590 -9.221 -13.160 1.00 81.50 179 SER A N 1
ATOM 1351 C CA . SER A 1 179 ? -22.261 -10.444 -13.645 1.00 81.50 179 SER A CA 1
ATOM 1352 C C . SER A 1 179 ? -22.227 -10.607 -15.172 1.00 81.50 179 SER A C 1
ATOM 1354 O O . SER A 1 179 ? -22.799 -11.570 -15.680 1.00 81.50 179 SER A O 1
ATOM 1356 N N . ARG A 1 180 ? -21.679 -9.632 -15.911 1.00 81.19 180 ARG A N 1
ATOM 1357 C CA . ARG A 1 180 ? -21.620 -9.646 -17.384 1.00 81.19 180 ARG A CA 1
ATOM 1358 C C . ARG A 1 180 ? -20.274 -10.107 -17.948 1.00 81.19 180 ARG A C 1
ATOM 1360 O O . ARG A 1 180 ? -20.193 -10.280 -19.163 1.00 81.19 180 ARG A O 1
ATOM 1367 N N . GLU A 1 181 ? -19.269 -10.278 -17.096 1.00 56.28 181 GLU A N 1
ATOM 1368 C CA . GLU A 1 181 ? -17.972 -10.898 -17.412 1.00 56.28 181 GLU A CA 1
ATOM 1369 C C . GLU A 1 181 ? -18.002 -12.398 -17.096 1.00 56.28 181 GLU A C 1
ATOM 1371 O O . GLU A 1 181 ? -17.387 -13.162 -17.875 1.00 56.28 181 GLU A O 1
#

Sequence (181 aa):
SEAEWELAARGREGRFYPWGHDIRPALENGNFGAYSSKADSSKDAREEADGYPWLAPVGSFPSGASPCGALDMSGNVAEWVACGHVDYTPAARVDPRIPGGRPVWRGGGWSNHPVITHATYRRWGGKRFKGGSLGFRVALSHSGDPGAGYPADPLARAKAYLDDHGGDREAARIVAELSRE

Radius of gyration: 17.95 Å; chains: 1; bounding box: 55×36×44 Å